Protein AF-A0A4Q3IFI1-F1 (afdb_monomer_lite)

Foldseek 3Di:
DVLVVVLCVVVVNDDDDDDDDPDPQLCCCVVVVDVDGDDDDDPCPSQVVSVHDQDPSNCSDDDDDDDDDDPPDDCDPVNVVVVQVVQVVVPHDDPPPPPPD

Radius of gyration: 20.25 Å; chains: 1; bounding box: 43×34×49 Å

Structure (mmCIF, N/CA/C/O backbone):
data_AF-A0A4Q3IFI1-F1
#
_entry.id   AF-A0A4Q3IFI1-F1
#
loop_
_atom_site.group_PDB
_atom_site.id
_atom_site.type_symbol
_atom_site.label_atom_id
_atom_site.label_alt_id
_atom_site.label_comp_id
_atom_site.label_asym_id
_atom_site.label_entity_id
_atom_site.label_seq_id
_atom_site.pdbx_PDB_ins_code
_atom_site.Cartn_x
_atom_site.Cartn_y
_atom_site.Cartn_z
_atom_site.occupancy
_atom_site.B_iso_or_equiv
_atom_site.auth_seq_id
_atom_site.auth_comp_id
_atom_site.auth_asym_id
_atom_site.auth_atom_id
_atom_site.pdbx_PDB_model_num
ATOM 1 N N . VAL A 1 1 ? -6.301 6.355 -0.914 1.00 82.44 1 VAL A N 1
ATOM 2 C CA . VAL A 1 1 ? -7.755 6.643 -1.058 1.00 82.44 1 VAL A CA 1
ATOM 3 C C . VAL A 1 1 ? -8.536 5.527 -1.765 1.00 82.44 1 VAL A C 1
ATOM 5 O O . VAL A 1 1 ? -9.395 4.930 -1.132 1.00 82.44 1 VAL A O 1
ATOM 8 N N . ASN A 1 2 ? -8.268 5.193 -3.037 1.00 92.94 2 ASN A N 1
ATOM 9 C CA . ASN A 1 2 ? -9.098 4.223 -3.786 1.00 92.94 2 ASN A CA 1
ATOM 10 C C . ASN A 1 2 ? -9.126 2.801 -3.191 1.00 92.94 2 ASN A C 1
ATOM 12 O O . ASN A 1 2 ? -10.168 2.152 -3.227 1.00 92.94 2 ASN A O 1
ATOM 16 N N . LEU A 1 3 ? -8.008 2.323 -2.631 1.00 95.38 3 LEU A N 1
ATOM 17 C CA . LEU A 1 3 ? -7.942 1.014 -1.967 1.00 95.38 3 LEU A CA 1
ATOM 18 C C . LEU A 1 3 ? -8.868 0.950 -0.748 1.00 95.38 3 LEU A C 1
ATOM 20 O O . LEU A 1 3 ? -9.692 0.048 -0.670 1.00 95.38 3 LEU A O 1
ATOM 24 N N . THR A 1 4 ? -8.794 1.950 0.134 1.00 94.75 4 THR A N 1
ATOM 25 C CA . THR A 1 4 ? -9.656 2.076 1.316 1.00 94.75 4 THR A CA 1
ATOM 26 C C . THR A 1 4 ? -11.132 2.079 0.945 1.00 94.75 4 THR A C 1
ATOM 28 O O . THR A 1 4 ? -11.897 1.297 1.495 1.00 94.75 4 THR A O 1
ATOM 31 N N . ARG A 1 5 ? -11.527 2.897 -0.046 1.00 95.44 5 ARG A N 1
ATOM 32 C CA . ARG A 1 5 ? -12.927 2.954 -0.500 1.00 95.44 5 ARG A CA 1
ATOM 33 C C . ARG A 1 5 ? -13.420 1.588 -0.973 1.00 95.44 5 ARG A C 1
ATOM 35 O O . ARG A 1 5 ? -14.481 1.148 -0.553 1.00 95.44 5 ARG A O 1
ATOM 42 N N . ARG A 1 6 ? -12.633 0.895 -1.805 1.00 96.00 6 ARG A N 1
ATOM 43 C CA . ARG A 1 6 ? -12.986 -0.453 -2.275 1.00 96.00 6 ARG A CA 1
ATOM 44 C C . ARG A 1 6 ? -13.041 -1.473 -1.144 1.00 96.00 6 ARG A C 1
ATOM 46 O O . ARG A 1 6 ? -13.883 -2.358 -1.197 1.00 96.00 6 ARG A O 1
ATOM 53 N N . HIS A 1 7 ? -12.145 -1.385 -0.160 1.00 96.06 7 HIS A N 1
ATOM 54 C CA . HIS A 1 7 ? -12.173 -2.264 1.011 1.00 96.06 7 HIS A CA 1
ATOM 55 C C . HIS A 1 7 ? -13.475 -2.075 1.779 1.00 96.06 7 HIS A C 1
ATOM 57 O O . HIS A 1 7 ? -14.226 -3.024 1.939 1.00 96.06 7 HIS A O 1
ATOM 63 N N . PHE A 1 8 ? -13.803 -0.836 2.141 1.00 95.94 8 PHE A N 1
ATOM 64 C CA . PHE A 1 8 ? -15.008 -0.513 2.907 1.00 95.94 8 PHE A CA 1
ATOM 65 C C . PHE A 1 8 ? -16.291 -0.888 2.158 1.00 95.94 8 PHE A C 1
ATOM 67 O O . PHE A 1 8 ? -17.182 -1.497 2.744 1.00 95.94 8 PHE A O 1
ATOM 74 N N . GLN A 1 9 ? -16.342 -0.657 0.843 1.00 96.06 9 GLN A N 1
ATOM 75 C CA . GLN A 1 9 ? -17.454 -1.100 -0.004 1.00 96.06 9 GLN A CA 1
ATOM 76 C C . GLN A 1 9 ? -17.678 -2.618 0.041 1.00 96.06 9 GLN A C 1
ATOM 78 O O . GLN A 1 9 ? -18.827 -3.049 0.078 1.00 96.06 9 GLN A O 1
ATOM 83 N N . LYS A 1 10 ? -16.615 -3.436 0.074 1.00 95.56 10 LYS A N 1
ATOM 84 C CA . LYS A 1 10 ? -16.749 -4.902 0.192 1.00 95.56 10 LYS A CA 1
ATOM 85 C C . LYS A 1 10 ? -17.405 -5.332 1.507 1.00 95.56 10 LYS A C 1
ATOM 87 O O . LYS A 1 10 ? -18.044 -6.376 1.532 1.00 95.56 10 LYS A O 1
ATOM 92 N N . PHE A 1 11 ? -17.263 -4.531 2.561 1.00 94.50 11 PHE A N 1
ATOM 93 C CA . PHE A 1 11 ? -17.890 -4.750 3.867 1.00 94.50 11 PHE A CA 1
ATOM 94 C C . PHE A 1 11 ? -19.213 -3.984 4.041 1.00 94.50 11 PHE A C 1
ATOM 96 O O . PHE A 1 11 ? -19.782 -3.990 5.127 1.00 94.50 11 PHE A O 1
ATOM 103 N N . GLY A 1 12 ? -19.718 -3.314 2.996 1.00 96.25 12 GLY A N 1
ATOM 104 C CA . GLY A 1 12 ? -20.956 -2.530 3.069 1.00 96.25 12 GLY A CA 1
ATOM 105 C C . GLY A 1 12 ? -20.846 -1.246 3.900 1.00 96.25 12 GLY A C 1
ATOM 106 O O . GLY A 1 12 ? -21.864 -0.666 4.270 1.00 96.25 12 GLY A O 1
ATOM 107 N N . ILE A 1 13 ? -19.629 -0.782 4.192 1.00 95.62 13 ILE A N 1
ATOM 108 C CA . ILE A 1 13 ? -19.386 0.432 4.973 1.00 95.62 13 ILE A CA 1
ATOM 109 C C . ILE A 1 13 ? -19.492 1.640 4.037 1.00 95.62 13 ILE A C 1
ATOM 111 O O . ILE A 1 13 ? -18.632 1.854 3.179 1.00 95.62 13 ILE A O 1
ATOM 115 N N . ALA A 1 14 ? -20.560 2.422 4.200 1.00 93.06 14 ALA A N 1
ATOM 116 C CA . ALA A 1 14 ? -20.840 3.612 3.392 1.00 93.06 14 ALA A CA 1
ATOM 117 C C . ALA A 1 14 ? -20.644 4.930 4.161 1.00 93.06 14 ALA A C 1
ATOM 119 O O . ALA A 1 14 ? -20.247 5.928 3.566 1.00 93.06 14 ALA A O 1
ATOM 120 N N . GLU A 1 15 ? -20.858 4.917 5.479 1.00 95.25 15 GLU A N 1
ATOM 121 C CA . GLU A 1 15 ? -20.772 6.104 6.334 1.00 95.25 15 GLU A CA 1
ATOM 122 C C . GLU A 1 15 ? -19.374 6.240 6.937 1.00 95.25 15 GLU A C 1
ATOM 124 O O . GLU A 1 15 ? -19.056 5.663 7.975 1.00 95.25 15 GLU A O 1
AT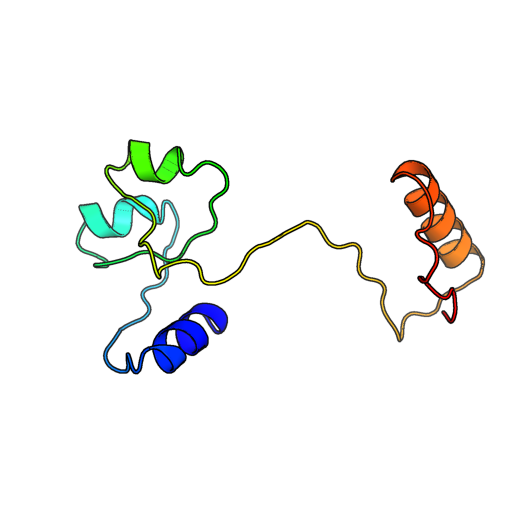OM 129 N N . TYR A 1 16 ? -18.510 6.986 6.254 1.00 94.56 16 TYR A N 1
ATOM 130 C CA . TYR A 1 16 ? -17.184 7.338 6.747 1.00 94.56 16 TYR A CA 1
ATOM 131 C C . TYR A 1 16 ? -16.681 8.612 6.070 1.00 94.56 16 TYR A C 1
ATOM 133 O O . TYR A 1 16 ? -17.034 8.932 4.933 1.00 94.56 16 TYR A O 1
ATOM 141 N N . ARG A 1 17 ? -15.776 9.317 6.747 1.00 94.44 17 ARG A N 1
ATOM 142 C CA . ARG A 1 17 ? -15.038 10.440 6.171 1.00 94.44 17 ARG A CA 1
ATOM 143 C C . ARG A 1 17 ? -13.570 10.070 6.053 1.00 94.44 17 ARG A C 1
ATOM 145 O O . ARG A 1 17 ? -12.962 9.610 7.010 1.00 94.44 17 ARG A O 1
ATOM 152 N N . ILE A 1 18 ? -12.988 10.306 4.880 1.00 92.81 18 ILE A N 1
ATOM 153 C CA . ILE A 1 18 ? -11.534 10.235 4.725 1.00 92.81 18 ILE A CA 1
ATOM 154 C C . ILE A 1 18 ? -10.962 11.573 5.181 1.00 92.81 18 ILE A C 1
ATOM 156 O O . ILE A 1 18 ? -11.269 12.611 4.593 1.00 92.81 18 ILE A O 1
ATOM 160 N N . VAL A 1 19 ? -10.152 11.525 6.231 1.00 90.81 19 VAL A N 1
ATOM 161 C CA . VAL A 1 19 ? -9.347 12.645 6.717 1.00 90.81 19 VAL A CA 1
ATOM 162 C C . VAL A 1 19 ? -7.925 12.427 6.209 1.00 90.81 19 VAL A C 1
ATOM 164 O O . VAL A 1 19 ? -7.388 11.327 6.328 1.00 90.81 19 VAL A O 1
ATOM 167 N N . GLU A 1 20 ? -7.334 13.438 5.577 1.00 85.50 20 GLU A N 1
ATOM 168 C CA . GLU A 1 20 ? -5.940 13.354 5.139 1.00 85.50 20 GLU A CA 1
ATOM 169 C C . GLU A 1 20 ? -5.005 13.559 6.335 1.00 85.50 20 GLU A C 1
ATOM 171 O O . GLU A 1 20 ? -5.189 14.484 7.124 1.00 85.50 20 GLU A O 1
ATOM 176 N N . SER A 1 21 ? -4.002 12.688 6.468 1.00 80.38 21 SER A N 1
ATOM 177 C CA . SER A 1 21 ? -2.947 12.818 7.476 1.00 80.38 21 SER A CA 1
ATOM 178 C C . SER A 1 21 ? -1.789 13.635 6.904 1.00 80.38 21 SER A C 1
ATOM 180 O O . SER A 1 21 ? -1.257 13.293 5.848 1.00 80.38 21 SER A O 1
ATOM 182 N N . ALA A 1 22 ? -1.381 14.700 7.602 1.00 71.56 22 ALA A N 1
ATOM 183 C CA . ALA A 1 22 ? -0.232 15.534 7.230 1.00 71.56 22 ALA A CA 1
ATOM 184 C C . ALA A 1 22 ? 1.119 14.989 7.752 1.00 71.56 22 ALA A C 1
ATOM 186 O O . ALA A 1 22 ? 2.151 15.638 7.587 1.00 71.56 22 ALA A O 1
ATOM 187 N N . GLY A 1 23 ? 1.120 13.809 8.381 1.00 73.56 23 GLY A N 1
ATOM 188 C CA . GLY A 1 23 ? 2.288 13.177 8.998 1.00 73.56 23 GLY A CA 1
ATOM 189 C C . GLY A 1 23 ? 1.943 12.563 10.356 1.00 73.56 23 GLY A C 1
ATOM 190 O O . GLY A 1 23 ? 0.999 13.006 11.002 1.00 73.56 23 GLY A O 1
ATOM 191 N N . ALA A 1 24 ? 2.703 11.540 10.768 1.00 81.19 24 ALA A N 1
ATOM 192 C CA . ALA A 1 24 ? 2.433 10.726 11.960 1.00 81.19 24 ALA A CA 1
ATOM 193 C C . ALA A 1 24 ? 0.970 10.250 12.015 1.00 81.19 24 ALA A C 1
ATOM 195 O O . ALA A 1 24 ? 0.218 10.602 12.925 1.00 81.19 24 ALA A O 1
ATOM 196 N N . THR A 1 25 ? 0.561 9.465 11.010 1.00 86.25 25 THR A N 1
ATOM 197 C CA . THR A 1 25 ? -0.803 8.924 10.879 1.00 86.25 25 THR A CA 1
ATOM 198 C C . THR A 1 25 ? -1.281 8.281 12.182 1.00 86.25 25 THR A C 1
ATOM 200 O O . THR A 1 25 ? -2.440 8.420 12.558 1.00 86.25 25 THR A O 1
ATOM 203 N N . GLU A 1 26 ? -0.370 7.656 12.921 1.00 90.06 26 GLU A N 1
ATOM 204 C CA . GLU A 1 26 ? -0.594 6.988 14.199 1.00 90.06 26 GLU A CA 1
ATOM 205 C C . GLU A 1 26 ? -1.050 7.909 15.337 1.00 90.06 26 GLU A C 1
ATOM 207 O O . GLU A 1 26 ? -1.664 7.435 16.290 1.00 90.06 26 GLU A O 1
ATOM 212 N N . ALA A 1 27 ? -0.807 9.217 15.243 1.00 88.88 27 ALA A N 1
ATOM 213 C CA . ALA A 1 27 ? -1.289 10.193 16.217 1.00 88.88 27 ALA A CA 1
ATOM 214 C C . ALA A 1 27 ? -2.765 10.574 16.000 1.00 88.88 27 ALA A C 1
ATOM 216 O O . ALA A 1 27 ? -3.376 11.205 16.870 1.00 88.88 27 ALA A O 1
ATOM 217 N N . ALA A 1 28 ? -3.361 10.220 14.854 1.00 92.44 28 ALA A N 1
ATOM 218 C CA . ALA A 1 28 ? -4.722 10.631 14.521 1.00 92.44 28 ALA A CA 1
ATOM 219 C C . ALA A 1 28 ? -5.779 10.085 15.509 1.00 92.44 28 ALA A C 1
ATOM 221 O O . ALA A 1 28 ? -6.590 10.888 15.983 1.00 92.44 28 ALA A O 1
ATOM 222 N N . PRO A 1 29 ? -5.729 8.802 15.932 1.00 92.75 29 PRO A N 1
ATOM 223 C CA . PRO A 1 29 ? -6.628 8.286 16.966 1.00 92.75 29 PRO A CA 1
ATOM 224 C C . PRO A 1 29 ? -6.443 8.957 18.324 1.00 92.75 29 PRO A C 1
ATOM 226 O O . PRO A 1 29 ? -7.413 9.399 18.933 1.00 92.75 29 PRO A O 1
ATOM 229 N N . ALA A 1 30 ? -5.197 9.115 18.780 1.00 90.75 30 ALA A N 1
ATOM 230 C CA . ALA A 1 30 ? -4.906 9.723 20.080 1.00 90.75 30 ALA A CA 1
ATOM 231 C C . ALA A 1 30 ? -5.315 11.208 20.159 1.00 90.75 30 ALA A C 1
ATOM 233 O O . ALA A 1 30 ? -5.673 11.696 21.228 1.00 90.75 30 ALA A O 1
ATOM 234 N N . SER A 1 31 ? -5.282 11.923 19.030 1.00 91.06 31 SER A N 1
ATOM 235 C CA . SER A 1 31 ? -5.725 13.321 18.928 1.00 91.06 31 SER A CA 1
ATOM 236 C C . SER A 1 31 ? -7.229 13.484 18.676 1.00 91.06 31 SER A C 1
ATOM 238 O O . SER A 1 31 ? -7.720 14.612 18.677 1.00 91.06 31 SER A O 1
ATOM 240 N N . GLY A 1 32 ? -7.961 12.387 18.445 1.00 91.19 32 GLY A N 1
ATOM 241 C CA . GLY A 1 32 ? -9.390 12.408 18.120 1.00 91.19 32 GLY A CA 1
ATOM 242 C C . GLY A 1 32 ? -9.711 12.925 16.713 1.00 91.19 32 GLY A C 1
ATOM 243 O O . GLY A 1 32 ? -10.857 13.265 16.431 1.00 91.19 32 GLY A O 1
ATOM 244 N N . SER A 1 33 ? -8.717 13.012 15.826 1.00 91.44 33 SER A N 1
ATOM 245 C CA . SER A 1 33 ? -8.919 13.473 14.445 1.00 91.44 33 SER A CA 1
ATOM 246 C C . SER A 1 33 ? -9.414 12.368 13.503 1.00 91.44 33 SER A C 1
ATOM 248 O O . SER A 1 33 ? -9.968 12.676 12.445 1.00 91.44 33 SER A O 1
ATOM 250 N N . ALA A 1 34 ? -9.256 11.097 13.886 1.00 94.31 34 ALA A N 1
ATOM 251 C CA . ALA A 1 34 ? -9.836 9.946 13.200 1.00 94.31 34 ALA A CA 1
ATOM 252 C C . ALA A 1 34 ? -10.036 8.769 14.164 1.00 94.31 34 ALA A C 1
ATOM 254 O O . ALA A 1 34 ? -9.220 8.564 15.053 1.00 94.31 34 ALA A O 1
ATOM 255 N N . ASP A 1 35 ? -11.061 7.947 13.942 1.00 93.62 35 ASP A N 1
ATOM 256 C CA . ASP A 1 35 ? -11.295 6.740 14.753 1.00 93.62 35 ASP A CA 1
ATOM 257 C C . ASP A 1 35 ? -10.369 5.575 14.366 1.00 93.62 35 ASP A C 1
ATOM 259 O O . ASP A 1 35 ? -10.049 4.709 15.179 1.00 93.62 35 ASP A O 1
ATOM 263 N N . LEU A 1 36 ? -9.952 5.535 13.098 1.00 93.81 36 LEU A N 1
ATOM 264 C CA . LEU A 1 36 ? -9.144 4.476 12.499 1.00 93.81 36 LEU A CA 1
ATOM 265 C C . LEU A 1 36 ? -8.130 5.079 11.530 1.00 93.81 36 LEU A C 1
ATOM 267 O O . LEU A 1 36 ? -8.381 6.114 10.909 1.00 93.81 36 LEU A O 1
ATOM 271 N N . ILE A 1 37 ? -7.021 4.370 11.333 1.00 94.56 37 ILE A N 1
ATOM 272 C CA . ILE A 1 37 ? -6.023 4.711 10.321 1.00 94.56 37 ILE A CA 1
ATOM 273 C C . ILE A 1 37 ? -5.922 3.614 9.271 1.00 94.56 37 ILE A C 1
ATOM 275 O O . ILE A 1 37 ? -6.188 2.441 9.531 1.00 94.56 37 ILE A O 1
ATOM 279 N N . VAL A 1 38 ? -5.498 4.007 8.074 1.00 93.88 38 VAL A N 1
ATOM 280 C CA . VAL A 1 38 ? -5.112 3.080 7.015 1.00 93.88 38 VAL A CA 1
ATOM 281 C C . VAL A 1 38 ? -3.696 3.429 6.609 1.00 93.88 38 VAL A C 1
ATOM 283 O O . VAL A 1 38 ? -3.479 4.450 5.961 1.00 93.88 38 VAL A O 1
ATOM 286 N N . ASP A 1 39 ? -2.755 2.575 6.993 1.00 93.06 39 ASP A N 1
ATOM 287 C CA . ASP A 1 39 ? -1.332 2.781 6.754 1.00 93.06 39 ASP A CA 1
ATOM 288 C C . ASP A 1 39 ? -0.647 1.470 6.346 1.00 93.06 39 ASP A C 1
ATOM 290 O O . ASP A 1 39 ? -1.203 0.376 6.504 1.00 93.06 39 ASP A O 1
ATOM 294 N N . ILE A 1 40 ? 0.558 1.576 5.794 1.00 92.88 40 ILE A N 1
ATOM 295 C CA . ILE A 1 40 ? 1.411 0.428 5.509 1.00 92.88 40 ILE A CA 1
ATOM 296 C C . ILE A 1 40 ? 2.088 -0.043 6.795 1.00 92.88 40 ILE A C 1
ATOM 298 O O . ILE A 1 40 ? 2.549 0.739 7.620 1.00 92.88 40 ILE A O 1
ATOM 302 N N . THR A 1 41 ? 2.185 -1.355 6.967 1.00 93.06 41 THR A N 1
ATOM 303 C CA . THR A 1 41 ? 2.932 -1.932 8.081 1.00 93.06 41 THR A CA 1
ATOM 304 C C . THR A 1 41 ? 3.599 -3.227 7.651 1.00 93.06 41 THR A C 1
ATOM 306 O O . THR A 1 41 ? 3.149 -3.886 6.716 1.00 93.06 41 THR A O 1
ATOM 309 N N . SER A 1 42 ? 4.702 -3.575 8.310 1.00 92.06 42 SER A N 1
ATOM 310 C CA . SER A 1 42 ? 5.418 -4.836 8.084 1.00 92.06 42 SER A CA 1
ATOM 311 C C . SER A 1 42 ? 5.363 -5.711 9.332 1.00 92.06 42 SER A C 1
ATOM 313 O O . SER A 1 42 ? 4.674 -6.723 9.348 1.00 92.06 42 SER A O 1
ATOM 315 N N . THR A 1 43 ? 6.036 -5.297 10.407 1.00 91.44 43 THR A N 1
ATOM 316 C CA . THR A 1 43 ? 6.074 -6.036 11.681 1.00 91.44 43 THR A CA 1
ATOM 317 C C . THR A 1 43 ? 4.975 -5.619 12.658 1.00 91.44 43 THR A C 1
ATOM 319 O O . THR A 1 43 ? 4.772 -6.292 13.663 1.00 91.44 43 THR A O 1
ATOM 322 N N . GLY A 1 44 ? 4.295 -4.494 12.412 1.00 90.44 44 GLY A N 1
ATOM 323 C CA . GLY A 1 44 ? 3.338 -3.906 13.352 1.00 90.44 44 GLY A CA 1
ATOM 324 C C . GLY A 1 44 ? 3.965 -3.124 14.514 1.00 90.44 44 GLY A C 1
ATOM 325 O O . GLY A 1 44 ? 3.220 -2.556 15.308 1.00 90.44 44 GLY A O 1
ATOM 326 N N . SER A 1 45 ? 5.298 -3.025 14.614 1.00 91.75 45 SER A N 1
ATOM 327 C CA . SER A 1 45 ? 5.970 -2.399 15.769 1.00 91.75 45 SER A CA 1
ATOM 328 C C . SER A 1 45 ? 5.550 -0.947 16.008 1.00 91.75 45 SER A C 1
ATOM 330 O O . SER A 1 45 ? 5.320 -0.560 17.151 1.00 91.75 45 SER A O 1
ATOM 332 N N . THR A 1 46 ? 5.395 -0.157 14.942 1.00 90.81 46 THR A N 1
ATOM 333 C CA . THR A 1 46 ? 4.949 1.243 15.037 1.00 90.81 46 THR A CA 1
ATOM 334 C C . THR A 1 46 ? 3.525 1.353 15.578 1.00 90.81 46 THR A C 1
ATOM 336 O O . THR A 1 46 ? 3.243 2.227 16.393 1.00 90.81 46 THR A O 1
ATOM 339 N N . LEU A 1 47 ? 2.637 0.432 15.190 1.00 93.00 47 LEU A N 1
ATOM 340 C CA . LEU A 1 47 ? 1.264 0.401 15.696 1.00 93.00 47 LEU A CA 1
ATOM 341 C C . LEU A 1 47 ? 1.256 0.066 17.189 1.00 93.00 47 LEU A C 1
ATOM 343 O O . LEU A 1 47 ? 0.651 0.791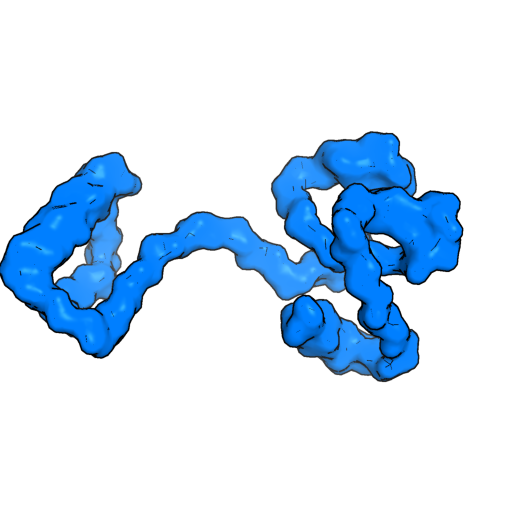 17.974 1.00 93.00 47 LEU A O 1
ATOM 347 N N . SER A 1 48 ? 1.991 -0.972 17.598 1.00 92.69 48 SER A N 1
ATOM 348 C CA . SER A 1 48 ? 2.067 -1.375 19.007 1.00 92.69 48 SER A CA 1
ATOM 349 C C . SER A 1 48 ? 2.672 -0.292 19.903 1.00 92.69 48 SER A C 1
ATOM 351 O O . SER A 1 48 ? 2.171 -0.074 21.004 1.00 92.69 48 SER A O 1
ATOM 353 N N . ALA A 1 49 ? 3.691 0.432 19.425 1.00 93.25 49 ALA A N 1
ATOM 354 C CA . ALA A 1 49 ? 4.275 1.566 20.144 1.00 93.25 49 ALA A CA 1
ATOM 355 C C . ALA A 1 49 ? 3.262 2.698 20.409 1.00 93.25 49 ALA A C 1
ATOM 357 O O . ALA A 1 49 ? 3.419 3.447 21.369 1.00 93.25 49 ALA A O 1
ATOM 358 N N . ASN A 1 50 ? 2.206 2.783 19.597 1.00 92.31 50 ASN A N 1
ATOM 359 C CA . ASN A 1 50 ? 1.127 3.762 19.710 1.00 92.31 50 ASN A CA 1
ATOM 360 C C . ASN A 1 50 ? -0.181 3.146 20.241 1.00 92.31 50 ASN A C 1
ATOM 362 O O . ASN A 1 50 ? -1.253 3.693 20.013 1.00 92.31 50 ASN A O 1
ATOM 366 N N . GLN A 1 51 ? -0.110 2.003 20.941 1.00 94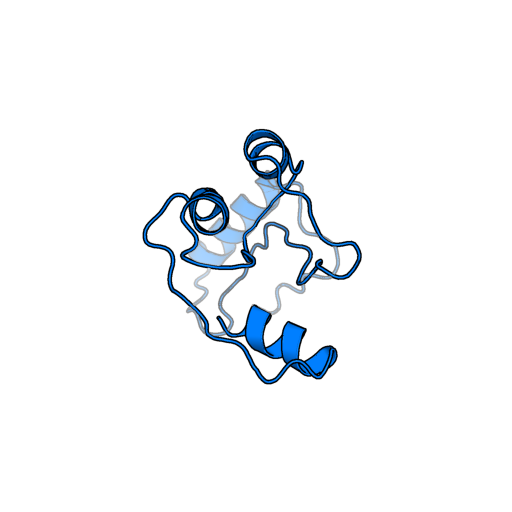.06 51 GLN A N 1
ATOM 367 C CA . GLN A 1 51 ? -1.273 1.305 21.521 1.00 94.06 51 GLN A CA 1
ATOM 368 C C . GLN A 1 51 ? -2.338 0.889 20.492 1.00 94.06 51 GLN A C 1
ATOM 370 O O . GLN A 1 51 ? -3.510 0.711 20.818 1.00 94.06 51 GLN A O 1
ATOM 375 N N . MET A 1 52 ? -1.925 0.690 19.243 1.00 94.88 52 MET A N 1
ATOM 376 C CA . MET A 1 52 ? -2.786 0.249 18.156 1.00 94.88 52 MET A CA 1
ATOM 377 C C . MET A 1 52 ? -2.490 -1.193 17.759 1.00 94.88 52 MET A C 1
ATOM 379 O O . MET A 1 52 ? -1.435 -1.766 18.049 1.00 94.88 52 MET A O 1
ATOM 383 N N . ARG A 1 53 ? -3.435 -1.774 17.023 1.00 94.44 53 ARG A N 1
ATOM 384 C CA . ARG A 1 53 ? -3.299 -3.092 16.410 1.00 94.44 53 ARG A CA 1
ATOM 385 C C . ARG A 1 53 ? -3.905 -3.096 15.018 1.00 94.44 53 ARG A C 1
ATOM 387 O O . ARG A 1 53 ? -4.807 -2.317 14.723 1.00 94.44 53 ARG A O 1
ATOM 394 N N . VAL A 1 54 ? -3.457 -4.039 14.200 1.00 94.38 54 VAL A N 1
ATOM 395 C CA . VAL A 1 54 ? -4.156 -4.378 12.959 1.00 94.38 54 VAL A CA 1
ATOM 396 C C . VAL A 1 54 ? -5.466 -5.089 13.324 1.00 94.38 54 VAL A C 1
ATOM 398 O O . VAL A 1 54 ? -5.492 -5.943 14.218 1.00 94.38 54 VAL A O 1
ATOM 401 N N . LEU A 1 55 ? -6.563 -4.710 12.666 1.00 94.12 55 LEU A N 1
ATOM 402 C CA . LEU A 1 55 ? -7.841 -5.415 12.787 1.00 94.12 55 LEU A CA 1
ATOM 403 C C . LEU A 1 55 ? -7.763 -6.757 12.051 1.00 94.12 55 LEU A C 1
ATOM 405 O O . LEU A 1 55 ? -7.076 -6.865 11.038 1.00 94.12 55 LEU A O 1
ATOM 409 N N . GLU A 1 56 ? -8.469 -7.776 12.539 1.00 92.44 56 GLU A N 1
ATOM 410 C CA . GLU A 1 56 ? -8.413 -9.133 11.966 1.00 92.44 56 GLU A CA 1
ATOM 411 C C . GLU A 1 56 ? -8.881 -9.168 10.500 1.00 92.44 56 GLU A C 1
ATOM 413 O O . GLU A 1 56 ? -8.305 -9.866 9.668 1.00 92.44 56 GLU A O 1
ATOM 418 N N . ASP A 1 57 ? -9.862 -8.335 10.166 1.00 92.75 57 ASP A N 1
ATOM 419 C CA . ASP A 1 57 ? -10.415 -8.080 8.832 1.00 92.75 57 ASP A CA 1
ATOM 420 C C . ASP A 1 57 ? -9.861 -6.791 8.182 1.00 92.75 57 ASP A C 1
ATOM 422 O O . ASP A 1 57 ? -10.299 -6.357 7.111 1.00 92.75 57 ASP A O 1
ATOM 426 N N . GLY A 1 58 ? -8.853 -6.180 8.810 1.00 93.69 58 GLY A N 1
ATOM 427 C CA . GLY A 1 58 ? -8.257 -4.909 8.401 1.00 93.69 58 GLY A CA 1
ATOM 428 C C . GLY A 1 58 ? -7.215 -5.017 7.288 1.00 93.69 58 GLY A C 1
ATOM 429 O O . GLY A 1 58 ? -6.708 -3.994 6.828 1.00 93.69 58 GLY A O 1
ATOM 430 N N . LEU A 1 59 ? -6.865 -6.229 6.839 1.00 95.00 59 LEU A N 1
ATOM 431 C CA . LEU A 1 59 ? -5.886 -6.411 5.768 1.00 95.00 59 LEU A CA 1
ATOM 432 C C . LEU A 1 59 ? -6.481 -6.001 4.414 1.00 95.00 59 LEU A C 1
ATOM 434 O O . LEU A 1 59 ? -7.255 -6.737 3.804 1.00 95.00 59 LEU A O 1
ATOM 438 N N . ILE A 1 60 ? -6.054 -4.844 3.912 1.00 96.12 60 ILE A N 1
ATOM 439 C CA . ILE A 1 60 ? -6.504 -4.320 2.615 1.00 96.12 60 ILE A CA 1
ATOM 440 C C . ILE A 1 60 ? -5.730 -4.947 1.450 1.00 96.12 60 ILE A C 1
ATOM 442 O O . ILE A 1 60 ? -6.312 -5.299 0.422 1.00 96.12 60 ILE A O 1
ATOM 446 N N . MET A 1 61 ? -4.405 -5.042 1.577 1.00 95.69 61 MET A N 1
ATOM 447 C CA . MET A 1 61 ? -3.519 -5.518 0.515 1.00 95.69 61 MET A CA 1
ATOM 448 C C . MET A 1 61 ? -2.198 -6.009 1.106 1.00 95.69 61 MET A C 1
ATOM 450 O O . MET A 1 61 ? -1.614 -5.337 1.953 1.00 95.69 61 MET A O 1
ATOM 454 N N . LYS A 1 62 ? -1.699 -7.149 0.618 1.00 95.25 62 LYS A N 1
ATOM 455 C CA . LYS A 1 62 ? -0.300 -7.547 0.819 1.00 95.25 62 LYS A CA 1
ATOM 456 C C . LYS A 1 62 ? 0.547 -6.888 -0.264 1.00 95.25 62 LYS A C 1
ATOM 458 O O . LYS A 1 62 ? 0.186 -6.959 -1.436 1.00 95.25 62 LYS A O 1
ATOM 463 N N . SER A 1 63 ? 1.632 -6.231 0.128 1.00 94.12 63 SER A N 1
ATOM 464 C CA . SER A 1 63 ? 2.519 -5.519 -0.791 1.00 94.12 63 SER A CA 1
ATOM 465 C C . SER A 1 63 ? 3.897 -6.157 -0.844 1.00 94.12 63 SER A C 1
ATOM 467 O O . SER A 1 63 ? 4.414 -6.608 0.174 1.00 94.12 63 SER A O 1
ATOM 469 N N . GLU A 1 64 ? 4.514 -6.082 -2.013 1.00 93.31 64 GLU A N 1
ATOM 470 C CA . GLU A 1 64 ? 5.904 -6.450 -2.247 1.00 93.31 64 GLU A CA 1
ATOM 471 C C . GLU A 1 64 ? 6.525 -5.504 -3.280 1.00 93.31 64 GLU A C 1
ATOM 473 O O . GLU A 1 64 ? 5.814 -4.799 -4.011 1.00 93.31 64 GLU A O 1
ATOM 478 N N . ALA A 1 65 ? 7.855 -5.476 -3.338 1.00 89.00 65 ALA A N 1
A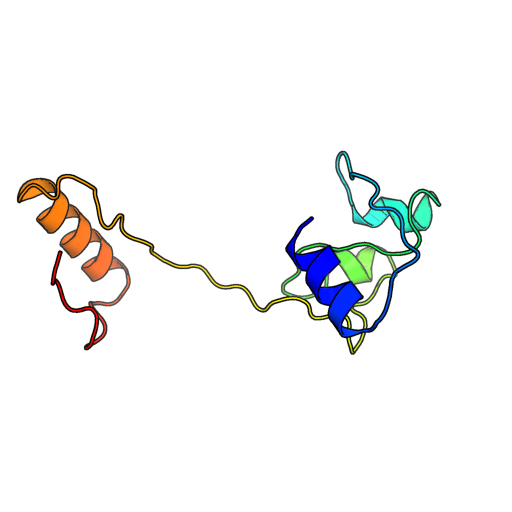TOM 479 C CA . ALA A 1 65 ? 8.563 -4.739 -4.374 1.00 89.00 65 ALA A CA 1
ATOM 480 C C . ALA A 1 65 ? 8.351 -5.425 -5.731 1.00 89.00 65 ALA A C 1
ATOM 482 O O . ALA A 1 65 ? 8.576 -6.622 -5.871 1.00 89.00 65 ALA A O 1
ATOM 483 N N . ASN A 1 66 ? 7.938 -4.650 -6.732 1.00 86.88 66 ASN A N 1
ATOM 484 C CA . ASN A 1 66 ? 7.696 -5.133 -8.086 1.00 86.88 66 ASN A CA 1
ATOM 485 C C . ASN A 1 66 ? 8.560 -4.344 -9.072 1.00 86.88 66 ASN A C 1
ATOM 487 O O . ASN A 1 66 ? 8.510 -3.113 -9.088 1.00 86.88 66 ASN A O 1
ATOM 491 N N . LEU A 1 67 ? 9.321 -5.042 -9.918 1.00 85.94 67 LEU A N 1
ATOM 492 C CA . LEU A 1 67 ? 9.982 -4.429 -11.068 1.00 85.94 67 LEU A CA 1
ATOM 493 C C . LEU A 1 67 ? 8.993 -4.389 -12.238 1.00 85.94 67 LEU A C 1
ATOM 495 O O . LEU A 1 67 ? 8.561 -5.429 -12.729 1.00 85.94 67 LEU A O 1
ATOM 499 N N . ILE A 1 68 ? 8.630 -3.185 -12.678 1.00 87.75 68 ILE A N 1
ATOM 500 C CA . ILE A 1 68 ? 7.638 -2.966 -13.736 1.00 87.75 68 ILE A CA 1
ATOM 501 C C . ILE A 1 68 ? 8.318 -2.293 -14.926 1.00 87.75 68 ILE A C 1
ATOM 503 O O . ILE A 1 68 ? 9.054 -1.320 -14.766 1.00 87.75 68 ILE A O 1
ATOM 507 N N . VAL A 1 69 ? 8.039 -2.792 -16.129 1.00 87.81 69 VAL A N 1
ATOM 508 C CA . VAL A 1 69 ? 8.559 -2.261 -17.395 1.00 87.81 69 VAL A CA 1
ATOM 509 C C . VAL A 1 69 ? 7.440 -1.599 -18.197 1.00 87.81 69 VAL A C 1
ATOM 511 O O . VAL A 1 69 ? 6.299 -2.063 -18.209 1.00 87.81 69 VAL A O 1
ATOM 514 N N . SER A 1 70 ? 7.752 -0.494 -18.878 1.00 89.75 70 SER A N 1
ATOM 515 C CA . SER A 1 70 ? 6.785 0.173 -19.753 1.00 89.75 70 SER A CA 1
ATOM 516 C C . SER A 1 70 ? 6.541 -0.640 -21.023 1.00 89.75 70 SER A C 1
ATOM 518 O O . SER A 1 70 ? 7.482 -1.035 -21.709 1.00 89.75 70 SER A O 1
ATOM 520 N N . ARG A 1 71 ? 5.266 -0.818 -21.383 1.00 87.44 71 ARG A N 1
ATOM 521 C CA . ARG A 1 71 ? 4.851 -1.494 -22.624 1.00 87.44 71 ARG A CA 1
ATOM 522 C C . ARG A 1 71 ? 5.019 -0.636 -23.878 1.00 87.44 71 ARG A C 1
ATOM 524 O O . ARG A 1 71 ? 4.930 -1.160 -24.979 1.00 87.44 71 ARG A O 1
ATOM 531 N N . THR A 1 72 ? 5.200 0.672 -23.716 1.00 92.19 72 THR A N 1
ATOM 532 C CA . THR A 1 72 ? 5.207 1.649 -24.819 1.00 92.19 72 THR A CA 1
ATOM 533 C C . THR A 1 72 ? 6.482 2.482 -24.857 1.00 92.19 72 THR A C 1
ATOM 535 O O . THR A 1 72 ? 6.555 3.460 -25.596 1.00 92.19 72 THR A O 1
ATOM 538 N N . ALA A 1 73 ? 7.472 2.153 -24.025 1.00 91.50 73 ALA A N 1
ATOM 539 C CA . ALA A 1 73 ? 8.771 2.798 -24.100 1.00 91.50 73 ALA A CA 1
ATOM 540 C C . ALA A 1 73 ? 9.512 2.359 -25.367 1.00 91.50 73 ALA A C 1
ATOM 542 O O . ALA A 1 73 ? 9.370 1.228 -25.828 1.00 91.50 73 ALA A O 1
ATOM 543 N N . ASP A 1 74 ? 10.342 3.255 -25.893 1.00 91.25 74 ASP A N 1
ATOM 544 C CA . ASP A 1 74 ? 11.292 2.914 -26.944 1.00 91.25 74 ASP A CA 1
ATOM 545 C C . ASP A 1 74 ? 12.438 2.080 -26.350 1.00 91.25 74 ASP A C 1
ATOM 547 O O . ASP A 1 74 ? 13.353 2.602 -25.697 1.00 91.25 74 ASP A O 1
ATOM 551 N N . TRP A 1 75 ? 12.341 0.764 -26.514 1.00 90.25 75 TRP A N 1
ATOM 552 C CA . TRP A 1 75 ? 13.305 -0.208 -26.015 1.00 90.25 75 TRP A CA 1
ATOM 553 C C . TRP A 1 75 ? 14.449 -0.401 -27.007 1.00 90.25 75 TRP A C 1
ATOM 555 O O . TRP A 1 75 ? 14.580 -1.444 -27.650 1.00 90.25 75 TRP A O 1
ATOM 565 N N . THR A 1 76 ? 15.305 0.614 -27.109 1.00 93.75 76 THR A N 1
ATOM 566 C CA . THR A 1 76 ? 16.539 0.516 -27.893 1.00 93.75 76 THR A CA 1
ATOM 567 C C . THR A 1 76 ? 17.425 -0.632 -27.384 1.00 93.75 76 THR A C 1
ATOM 569 O O . THR A 1 76 ? 17.338 -1.004 -26.206 1.00 93.75 76 THR A O 1
ATOM 572 N N . PRO A 1 77 ? 18.329 -1.176 -28.220 1.00 90.00 77 PRO A N 1
ATOM 573 C CA . PRO A 1 77 ? 19.210 -2.274 -27.814 1.00 90.00 77 PRO A CA 1
ATOM 574 C C . PRO A 1 77 ? 19.990 -1.995 -26.521 1.00 90.00 77 PRO A C 1
ATOM 576 O O . PRO A 1 77 ? 20.103 -2.866 -25.664 1.00 90.00 77 PRO A O 1
ATOM 579 N N . LEU A 1 78 ? 20.455 -0.755 -26.332 1.00 92.62 78 LEU A N 1
ATOM 580 C CA . LEU A 1 78 ? 21.159 -0.348 -25.115 1.00 92.62 78 LEU A CA 1
ATOM 581 C C . LEU A 1 78 ? 20.268 -0.433 -23.864 1.00 92.62 78 LEU A C 1
ATOM 583 O O . LEU A 1 78 ? 20.710 -0.933 -22.834 1.00 92.62 78 LEU A O 1
ATOM 587 N N . ARG A 1 79 ? 19.009 0.021 -23.945 1.00 91.44 79 ARG A N 1
ATOM 588 C CA . ARG A 1 79 ? 18.062 -0.028 -22.816 1.00 91.44 79 ARG A CA 1
ATOM 589 C C . ARG A 1 79 ? 17.688 -1.462 -22.447 1.00 91.44 79 ARG A C 1
ATOM 591 O O . ARG A 1 79 ? 17.567 -1.763 -21.262 1.00 91.44 79 ARG A O 1
ATOM 598 N N . LYS A 1 80 ? 17.543 -2.342 -23.446 1.00 89.69 80 LYS A N 1
ATOM 599 C CA . LYS A 1 80 ? 17.320 -3.781 -23.229 1.00 89.69 80 LYS A CA 1
ATOM 600 C C . LYS A 1 80 ? 18.509 -4.413 -22.498 1.00 89.69 80 LYS A C 1
ATOM 602 O O . LYS A 1 80 ? 18.311 -5.023 -21.454 1.00 89.69 80 LYS A O 1
ATOM 607 N N . ALA A 1 81 ? 19.733 -4.143 -22.953 1.00 88.44 81 ALA A N 1
ATOM 608 C CA . ALA A 1 81 ? 20.947 -4.644 -22.304 1.00 88.44 81 ALA A CA 1
ATOM 609 C C . ALA A 1 81 ? 21.100 -4.153 -20.847 1.00 88.44 81 ALA A C 1
ATOM 611 O O . ALA A 1 81 ? 21.506 -4.910 -19.968 1.00 88.44 81 ALA A O 1
ATOM 612 N N . GLN A 1 82 ? 20.740 -2.898 -20.558 1.00 91.38 82 GLN A N 1
ATOM 613 C CA . GLN A 1 82 ? 20.756 -2.365 -19.189 1.00 91.38 82 GLN A CA 1
ATOM 614 C C . GLN A 1 82 ? 19.728 -3.049 -18.278 1.00 91.38 82 GLN A C 1
ATOM 616 O O . GLN A 1 82 ? 20.035 -3.343 -17.122 1.00 91.38 82 GLN A O 1
ATOM 621 N N . LEU A 1 83 ? 18.522 -3.315 -18.791 1.00 89.31 83 LEU A N 1
ATOM 622 C CA . LEU A 1 83 ? 17.497 -4.062 -18.060 1.00 89.31 83 LEU A CA 1
ATOM 623 C C . LEU A 1 83 ? 17.966 -5.492 -17.765 1.00 89.31 83 LEU A C 1
ATOM 625 O O . LEU A 1 83 ? 17.837 -5.951 -16.634 1.00 89.31 83 LEU A O 1
ATOM 629 N N . GLU A 1 84 ? 18.546 -6.176 -18.750 1.00 86.06 84 GLU A N 1
ATOM 630 C CA . GLU A 1 84 ? 19.102 -7.524 -18.582 1.00 86.06 84 GLU A CA 1
ATOM 631 C C . GLU A 1 84 ? 20.209 -7.559 -17.521 1.00 86.06 84 GLU A C 1
ATOM 633 O O . GLU A 1 84 ? 20.211 -8.438 -16.657 1.00 86.06 84 GLU A O 1
ATOM 638 N N . ALA A 1 85 ? 21.104 -6.566 -17.520 1.00 88.81 85 ALA A N 1
ATOM 639 C CA . ALA A 1 85 ? 22.143 -6.442 -16.502 1.00 88.81 85 ALA A CA 1
ATOM 640 C C . ALA A 1 85 ? 21.554 -6.256 -15.091 1.00 88.81 85 ALA A C 1
ATOM 642 O O . ALA A 1 85 ? 21.993 -6.918 -14.150 1.00 88.81 85 ALA A O 1
ATOM 643 N N . LEU A 1 86 ? 20.529 -5.407 -14.940 1.00 88.69 86 LEU A N 1
ATOM 644 C CA . LEU A 1 86 ? 19.832 -5.219 -13.663 1.00 88.69 86 LEU A CA 1
ATOM 645 C C . LEU A 1 86 ? 19.163 -6.519 -13.187 1.00 88.69 86 LEU A C 1
ATOM 647 O O . LEU A 1 86 ? 19.322 -6.905 -12.029 1.00 88.69 86 LEU A O 1
ATOM 651 N N . LEU A 1 87 ? 18.461 -7.217 -14.083 1.00 86.62 87 LEU A N 1
ATOM 652 C CA . LEU A 1 87 ? 17.810 -8.497 -13.783 1.00 86.62 87 LEU A CA 1
ATOM 653 C C . LEU A 1 87 ? 18.822 -9.567 -13.353 1.00 86.62 87 LEU A C 1
ATOM 655 O O . LEU A 1 87 ? 18.551 -10.342 -12.434 1.00 86.62 87 LEU A O 1
ATOM 659 N N . SER A 1 88 ? 20.007 -9.586 -13.968 1.00 83.81 88 SER A N 1
ATOM 660 C CA . SER A 1 88 ? 21.080 -10.506 -13.586 1.00 83.81 88 SER A CA 1
ATOM 661 C C . SER A 1 88 ? 21.569 -10.273 -12.154 1.00 83.81 88 SER A C 1
ATOM 663 O O . SER A 1 88 ? 21.879 -11.241 -11.463 1.00 83.81 88 SER 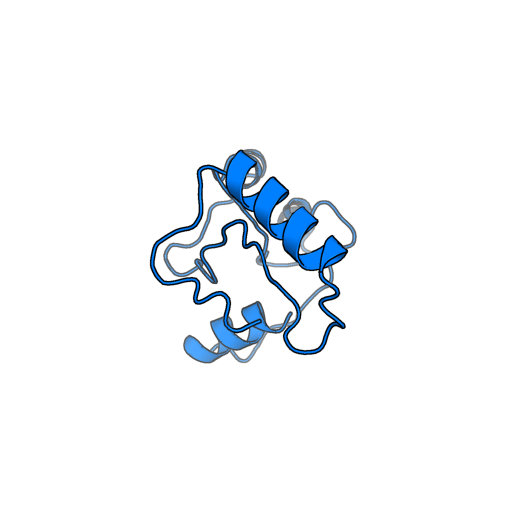A O 1
ATOM 665 N N . ILE A 1 89 ? 21.630 -9.021 -11.690 1.00 88.31 89 ILE A N 1
ATOM 666 C CA . ILE A 1 89 ? 22.043 -8.688 -10.315 1.00 88.31 89 ILE A CA 1
ATOM 667 C C . ILE A 1 89 ? 20.983 -9.137 -9.301 1.00 88.31 89 ILE A C 1
ATOM 669 O O . ILE A 1 89 ? 21.319 -9.585 -8.208 1.00 88.31 89 ILE A O 1
ATOM 673 N N . MET A 1 90 ? 19.701 -9.053 -9.665 1.00 83.69 90 MET A N 1
ATOM 674 C CA . MET A 1 90 ? 18.575 -9.363 -8.777 1.00 83.69 90 MET A CA 1
ATOM 675 C C . MET A 1 90 ? 18.313 -10.870 -8.571 1.00 83.69 90 MET A C 1
ATOM 677 O O . MET A 1 90 ? 17.361 -11.217 -7.877 1.00 83.69 90 MET A O 1
ATOM 681 N N . GLY A 1 91 ? 19.143 -11.763 -9.127 1.00 74.69 91 GLY A N 1
ATOM 682 C CA . GLY A 1 91 ? 19.010 -13.219 -8.958 1.00 74.69 91 GLY A CA 1
ATOM 683 C C . GLY A 1 91 ? 18.540 -13.986 -10.200 1.00 74.69 91 GLY A C 1
ATOM 684 O O . GLY A 1 91 ? 18.200 -15.162 -10.089 1.00 74.69 91 GLY A O 1
ATOM 685 N N . GLY A 1 92 ? 18.567 -13.354 -11.379 1.00 64.00 92 GLY A N 1
ATOM 686 C CA . GLY A 1 92 ? 18.281 -13.989 -12.668 1.00 64.00 92 GLY A CA 1
ATOM 687 C C . GLY A 1 92 ? 16.829 -13.846 -13.135 1.00 64.00 92 GLY A C 1
ATOM 688 O O . GLY A 1 92 ? 15.937 -13.479 -12.376 1.00 64.00 92 GLY A O 1
ATOM 689 N N . ILE A 1 93 ? 16.603 -14.111 -14.425 1.00 59.28 93 ILE A N 1
ATOM 690 C CA . ILE A 1 93 ? 15.299 -13.991 -15.095 1.00 59.28 93 ILE A CA 1
ATOM 691 C C . ILE A 1 93 ? 14.436 -15.216 -14.736 1.00 59.28 93 ILE A C 1
ATOM 693 O O . ILE A 1 93 ? 14.807 -16.331 -15.114 1.00 59.28 93 ILE A O 1
ATOM 697 N N . PRO A 1 94 ? 13.282 -15.063 -14.059 1.00 52.34 94 PRO A N 1
ATOM 698 C CA . PRO A 1 94 ? 12.353 -16.170 -13.866 1.00 52.34 94 PRO A CA 1
ATOM 699 C C . PRO A 1 94 ? 11.846 -16.684 -15.225 1.00 52.34 94 PRO A C 1
ATOM 701 O O . PRO A 1 94 ? 11.461 -15.870 -16.075 1.00 52.34 94 PRO A O 1
ATOM 704 N N . PRO A 1 95 ? 11.799 -18.009 -15.458 1.00 46.22 95 PRO A N 1
ATOM 705 C CA . PRO A 1 95 ? 11.206 -18.559 -16.672 1.00 46.22 95 PRO A CA 1
ATOM 706 C C . PRO A 1 95 ? 9.744 -18.100 -16.779 1.00 46.22 95 PRO A C 1
ATOM 708 O O . PRO A 1 95 ? 8.941 -18.355 -15.885 1.00 46.22 95 PRO A O 1
ATOM 711 N N . GLY A 1 96 ? 9.407 -17.389 -17.858 1.00 45.47 96 GLY A N 1
ATOM 712 C CA . GLY A 1 96 ? 8.059 -16.850 -18.087 1.00 45.47 96 GLY A CA 1
ATOM 713 C C . GLY A 1 96 ? 7.964 -15.325 -18.171 1.00 45.47 96 GLY A C 1
ATOM 714 O O . GLY A 1 96 ? 6.951 -14.829 -18.666 1.00 45.47 96 GLY A O 1
ATOM 715 N N . ILE A 1 97 ? 9.017 -14.570 -17.819 1.00 50.34 97 ILE A N 1
ATOM 716 C CA . ILE A 1 97 ? 9.185 -13.217 -18.375 1.00 50.34 97 ILE A CA 1
ATOM 717 C C . ILE A 1 97 ? 9.588 -13.411 -19.832 1.00 50.34 97 ILE A C 1
ATOM 719 O O . ILE A 1 97 ? 10.761 -13.499 -20.183 1.00 50.34 97 ILE A O 1
ATOM 723 N N . SER A 1 98 ? 8.582 -13.566 -20.685 1.00 45.69 98 SER A N 1
ATOM 724 C CA . SER A 1 98 ? 8.781 -13.458 -22.113 1.00 45.69 98 SER A CA 1
ATOM 725 C C . SER A 1 98 ? 9.361 -12.071 -22.375 1.00 45.69 98 SER A C 1
ATOM 727 O O . SER A 1 98 ? 8.691 -11.062 -22.162 1.00 45.69 98 SER A O 1
ATOM 729 N N . THR A 1 99 ? 10.606 -12.014 -22.837 1.00 50.41 99 THR A N 1
ATOM 730 C CA . THR A 1 99 ? 11.229 -10.844 -23.464 1.00 50.41 99 THR A CA 1
ATOM 731 C C . THR A 1 99 ? 10.556 -10.517 -24.806 1.00 50.41 99 THR A C 1
ATOM 733 O O . THR A 1 99 ? 11.212 -10.169 -25.776 1.00 50.41 99 THR A O 1
ATOM 736 N N . LEU A 1 100 ? 9.222 -10.595 -24.877 1.00 47.22 100 LEU A N 1
ATOM 737 C CA . LEU A 1 100 ? 8.406 -9.954 -25.909 1.00 47.22 100 LEU A CA 1
ATOM 738 C C . LEU A 1 100 ? 8.203 -8.465 -25.559 1.00 47.22 100 LEU A C 1
ATOM 740 O O . LEU A 1 100 ? 7.090 -7.941 -25.615 1.00 47.22 100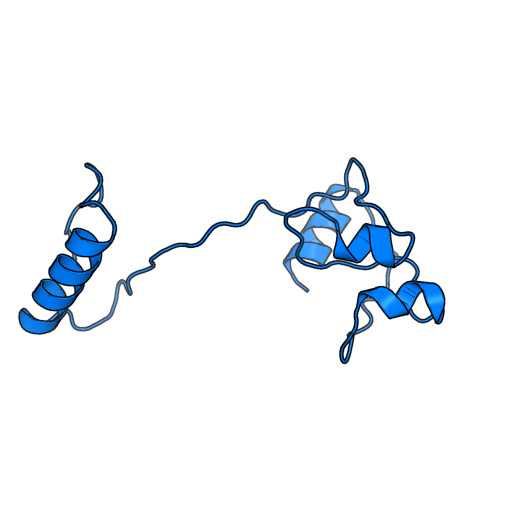 LEU A O 1
ATOM 744 N N . LEU A 1 101 ? 9.296 -7.804 -25.163 1.00 48.50 101 LEU A N 1
ATOM 745 C CA . LEU A 1 101 ? 9.497 -6.368 -25.354 1.00 48.50 101 LEU A CA 1
ATOM 746 C C . LEU A 1 101 ? 10.250 -6.160 -26.668 1.00 48.50 101 LEU A C 1
ATOM 748 O O . LEU A 1 101 ? 11.164 -6.961 -26.970 1.00 48.50 101 LEU A O 1
#

Sequence (101 aa):
VNLTRRHFQKFGIAEYRIVESAGATEAAPASGSADLIVDITSTGSTLSANQMRVLEDGLIMKSEANLIVSRTADWTPLRKAQLEALLSIMGGIPPGISTLL

pLDDT: mean 87.02, std 12.93, range [45.47, 96.25]

Secondary structure (DSSP, 8-state):
-HHHHHHHHHTT-----PPPPSS-TTHHHHTTS-S------SSSHHHHHTT----TT-------------SSS---HHHHHHHHHHHHHTT-PPTT-----